Protein AF-A0A939YQB6-F1 (afdb_monomer_lite)

Sequence (116 aa):
MTNEQRAEALIKKSGFDFDTISKADIVKLLQDEIDNYQEGSSEYIRLLCGYLFCLGDSSDIPLIKKAKYGINMDVGCMIDYEWLSSLENGGAEDEYTPSRNELIRDFIDYYKDFKA

Foldseek 3Di:
DDLLVVLLVVCVVAPLPLVRDDLVVLLVVLVCCLVVPDDDDLNNNQSSLLSCLVNHALVCLVSNCCQLPVRDPRSVVSHDVLSSVCRVVVQDDDPVHHGSVVSSVVSCVVNVPRDD

Radius of gyration: 13.24 Å; chains: 1; bounding box: 30×24×33 Å

Structure (mmCIF, N/CA/C/O backbone):
data_AF-A0A939YQB6-F1
#
_entry.id   AF-A0A939YQB6-F1
#
loop_
_atom_site.group_PDB
_atom_site.id
_atom_site.type_symbol
_atom_site.label_atom_id
_atom_site.label_alt_id
_atom_site.label_comp_id
_atom_site.label_asym_id
_atom_site.label_entity_id
_atom_site.label_seq_id
_atom_site.pdbx_PDB_ins_code
_atom_site.Cartn_x
_atom_site.Cartn_y
_atom_site.Cartn_z
_atom_site.occupancy
_atom_site.B_iso_or_equiv
_atom_site.auth_seq_id
_atom_site.auth_comp_id
_atom_site.auth_asym_id
_atom_site.auth_atom_id
_atom_site.pdbx_PDB_model_num
ATOM 1 N N . MET A 1 1 ? -13.043 2.520 16.115 1.00 82.19 1 MET A N 1
ATOM 2 C CA . MET A 1 1 ? -11.681 2.930 15.725 1.00 82.19 1 MET A CA 1
ATOM 3 C C . MET A 1 1 ? -11.826 3.661 14.406 1.00 82.19 1 MET A C 1
ATOM 5 O O . MET A 1 1 ? -12.530 3.130 13.555 1.00 82.19 1 MET A O 1
ATOM 9 N N . THR A 1 2 ? -11.286 4.871 14.271 1.00 94.75 2 THR A N 1
ATOM 10 C CA . THR A 1 2 ? -11.346 5.615 12.997 1.00 94.75 2 THR A CA 1
ATOM 11 C C . THR A 1 2 ? -10.407 4.990 11.963 1.00 94.75 2 THR A C 1
ATOM 13 O O . THR A 1 2 ? -9.569 4.157 12.317 1.00 94.75 2 THR A O 1
ATOM 16 N N . ASN A 1 3 ? -10.524 5.367 10.690 1.00 95.81 3 ASN A N 1
ATOM 17 C CA . ASN A 1 3 ? -9.656 4.831 9.638 1.00 95.81 3 ASN A CA 1
ATOM 18 C C . ASN A 1 3 ? -8.182 5.211 9.847 1.00 95.81 3 ASN A C 1
ATOM 20 O O . ASN A 1 3 ? -7.302 4.393 9.597 1.00 95.81 3 ASN A O 1
ATOM 24 N N . GLU A 1 4 ? -7.900 6.380 10.415 1.00 96.81 4 GLU A N 1
ATOM 25 C CA . GLU A 1 4 ? -6.549 6.788 10.805 1.00 96.81 4 GLU A CA 1
ATOM 26 C C . GLU A 1 4 ? -6.003 5.901 11.929 1.00 96.81 4 GLU A C 1
ATOM 28 O O . GLU A 1 4 ? -4.895 5.383 11.834 1.00 96.81 4 GLU A O 1
ATOM 33 N N . GLN A 1 5 ? -6.798 5.627 12.964 1.00 97.31 5 GLN A N 1
ATOM 34 C CA . GLN A 1 5 ? -6.381 4.733 14.050 1.00 97.31 5 GLN A CA 1
ATOM 35 C C . GLN A 1 5 ? -6.159 3.292 13.561 1.00 97.31 5 GLN A C 1
ATOM 37 O O . GLN A 1 5 ? -5.258 2.601 14.038 1.00 97.31 5 GLN A O 1
ATOM 42 N N . ARG A 1 6 ? -6.958 2.830 12.590 1.00 97.31 6 ARG A N 1
ATOM 43 C CA . ARG A 1 6 ? -6.765 1.526 11.931 1.00 97.31 6 ARG A CA 1
ATOM 44 C C . ARG A 1 6 ? -5.475 1.502 11.112 1.00 97.31 6 ARG A C 1
ATOM 46 O O . ARG A 1 6 ? -4.766 0.496 11.150 1.00 97.31 6 ARG A O 1
ATOM 53 N N . ALA A 1 7 ? -5.162 2.595 10.414 1.00 97.75 7 ALA A N 1
ATOM 54 C CA . ALA A 1 7 ? -3.914 2.757 9.675 1.00 97.75 7 ALA A CA 1
ATOM 55 C C . ALA A 1 7 ? -2.709 2.713 10.622 1.00 97.75 7 ALA A C 1
ATOM 57 O O . ALA A 1 7 ? -1.816 1.888 10.435 1.00 97.75 7 ALA A O 1
ATOM 58 N N . GLU A 1 8 ? -2.734 3.493 11.705 1.00 98.25 8 GLU A N 1
ATOM 59 C CA . GLU A 1 8 ? -1.676 3.487 12.719 1.00 98.25 8 GLU A CA 1
ATOM 60 C C . GLU A 1 8 ? -1.496 2.094 13.350 1.00 98.25 8 GLU A C 1
ATOM 62 O O . GLU A 1 8 ? -0.372 1.609 13.498 1.00 98.25 8 GLU A O 1
ATOM 67 N N . ALA A 1 9 ? -2.593 1.408 13.687 1.00 97.88 9 ALA A N 1
ATOM 68 C CA . ALA A 1 9 ? -2.541 0.057 14.239 1.00 97.88 9 ALA A CA 1
ATOM 69 C C . ALA A 1 9 ? -1.919 -0.955 13.261 1.00 97.88 9 ALA A C 1
ATOM 71 O O . ALA A 1 9 ? -1.153 -1.823 13.687 1.00 97.88 9 ALA A O 1
ATOM 72 N N . LEU A 1 10 ? -2.219 -0.845 11.961 1.00 97.88 10 LEU A N 1
ATOM 73 C CA . LEU A 1 10 ? -1.622 -1.703 10.938 1.00 97.88 10 LEU A CA 1
ATOM 74 C C . LEU A 1 10 ? -0.130 -1.406 10.760 1.00 97.88 10 LEU A C 1
ATOM 76 O O . LEU A 1 10 ? 0.655 -2.348 10.726 1.00 97.88 10 LEU A O 1
ATOM 80 N N . ILE A 1 11 ? 0.274 -0.133 10.739 1.00 97.75 11 ILE A N 1
ATOM 81 C CA . ILE A 1 11 ? 1.688 0.272 10.662 1.00 97.75 11 ILE A CA 1
ATOM 82 C C . ILE A 1 11 ? 2.469 -0.275 11.860 1.00 97.75 11 ILE A C 1
ATOM 84 O O . ILE A 1 11 ? 3.518 -0.888 11.685 1.00 97.75 11 ILE A O 1
ATOM 88 N N . LYS A 1 12 ? 1.935 -0.141 13.082 1.00 97.19 12 LYS A N 1
ATOM 89 C CA . LYS A 1 12 ? 2.561 -0.694 14.298 1.00 97.19 12 LYS A CA 1
ATOM 90 C C . LYS A 1 12 ? 2.696 -2.217 14.257 1.00 97.19 12 LYS A C 1
ATOM 92 O O . LYS A 1 12 ? 3.631 -2.757 14.841 1.00 97.19 12 LYS A O 1
ATOM 97 N N . LYS A 1 13 ? 1.754 -2.908 13.609 1.00 96.62 13 LYS A N 1
ATOM 98 C CA . LYS A 1 13 ? 1.749 -4.370 13.489 1.00 96.62 13 LYS A CA 1
ATOM 99 C C . LYS A 1 13 ? 2.709 -4.871 12.408 1.00 96.62 13 LYS A C 1
ATOM 101 O O . LYS A 1 13 ? 3.404 -5.853 12.645 1.00 96.62 13 LYS A O 1
ATOM 106 N N . SER A 1 14 ? 2.691 -4.246 11.234 1.00 95.88 14 SER A N 1
ATOM 107 C CA . SER A 1 14 ? 3.356 -4.749 10.026 1.00 95.88 14 SER A CA 1
ATOM 108 C C . SER A 1 14 ? 4.699 -4.073 9.744 1.00 95.88 14 SER A C 1
ATOM 110 O O . SER A 1 14 ? 5.559 -4.673 9.111 1.00 95.88 14 SER A O 1
ATOM 112 N N . GLY A 1 15 ? 4.903 -2.838 10.210 1.00 96.94 15 GLY A N 1
ATOM 113 C CA . GLY A 1 15 ? 6.099 -2.052 9.915 1.00 96.94 15 GLY A CA 1
ATOM 114 C C . GLY A 1 15 ? 6.280 -1.785 8.417 1.00 96.94 15 GLY A C 1
ATOM 115 O O . GLY A 1 15 ? 5.308 -1.688 7.668 1.00 96.94 15 GLY A O 1
ATOM 116 N N . PHE A 1 16 ? 7.538 -1.661 7.992 1.00 97.81 16 PHE A N 1
ATOM 117 C CA . PHE A 1 16 ? 7.929 -1.400 6.597 1.00 97.81 16 PHE A CA 1
ATOM 118 C C . PHE A 1 16 ? 8.983 -2.388 6.083 1.00 97.81 16 PHE A C 1
ATOM 120 O O . PHE A 1 16 ? 9.620 -2.147 5.062 1.00 97.81 16 PHE A O 1
ATOM 127 N N . ASP A 1 17 ? 9.186 -3.498 6.794 1.00 96.44 17 ASP A N 1
ATOM 128 C CA . ASP A 1 17 ? 9.981 -4.614 6.290 1.00 96.44 17 ASP A CA 1
ATOM 129 C C . ASP A 1 17 ? 9.098 -5.452 5.359 1.00 96.44 17 ASP A C 1
ATOM 131 O O . ASP A 1 17 ? 8.446 -6.411 5.780 1.00 96.44 17 ASP A O 1
ATOM 135 N N . PHE A 1 18 ? 8.999 -5.016 4.102 1.00 96.25 18 PHE A N 1
ATOM 136 C CA . PHE A 1 18 ? 8.056 -5.567 3.128 1.00 96.25 18 PHE A CA 1
ATOM 137 C C . PHE A 1 18 ? 8.273 -7.058 2.846 1.00 96.25 18 PHE A C 1
ATOM 139 O O . PHE A 1 18 ? 7.305 -7.751 2.543 1.00 96.25 18 PHE A O 1
ATOM 146 N N . ASP A 1 19 ? 9.484 -7.582 3.046 1.00 94.50 19 ASP A N 1
ATOM 147 C CA . ASP A 1 19 ? 9.777 -9.011 2.890 1.00 94.50 19 ASP A CA 1
ATOM 148 C C . ASP A 1 19 ? 9.051 -9.880 3.937 1.00 94.50 19 ASP A C 1
ATOM 150 O O . ASP A 1 19 ? 8.880 -11.087 3.752 1.00 94.50 19 ASP A O 1
ATOM 154 N N . THR A 1 20 ? 8.590 -9.274 5.037 1.00 94.75 20 THR A N 1
ATOM 155 C CA . THR A 1 20 ? 7.893 -9.964 6.135 1.00 94.75 20 THR A CA 1
ATOM 156 C C . THR A 1 20 ? 6.372 -9.806 6.095 1.00 94.75 20 THR A C 1
ATOM 158 O O . THR A 1 20 ? 5.655 -10.513 6.810 1.00 94.75 20 THR A O 1
ATOM 161 N N . ILE A 1 21 ? 5.852 -8.900 5.261 1.00 97.00 21 ILE A N 1
ATOM 162 C CA . ILE A 1 21 ? 4.423 -8.581 5.203 1.00 97.00 21 ILE A CA 1
ATOM 163 C C . ILE A 1 21 ? 3.722 -9.507 4.202 1.00 97.00 21 ILE A C 1
ATOM 165 O O . ILE A 1 21 ? 4.092 -9.613 3.035 1.00 97.00 21 ILE A O 1
ATOM 169 N N . SER A 1 22 ? 2.641 -10.156 4.638 1.00 97.44 22 SER A N 1
ATOM 170 C CA . SER A 1 22 ? 1.821 -11.007 3.768 1.00 97.44 22 SER A CA 1
ATOM 171 C C . SER A 1 22 ? 1.045 -10.173 2.743 1.00 97.44 22 SER A C 1
ATOM 173 O O . SER A 1 22 ? 0.035 -9.548 3.076 1.00 97.44 22 SER A O 1
ATOM 175 N N . LYS A 1 23 ? 1.457 -10.218 1.466 1.00 98.06 23 LYS A N 1
ATOM 176 C CA . LYS A 1 23 ? 0.697 -9.603 0.358 1.00 98.06 23 LYS A CA 1
ATOM 177 C C . LYS A 1 23 ? -0.750 -10.102 0.310 1.00 98.06 23 LYS A C 1
ATOM 179 O O . LYS A 1 23 ? -1.661 -9.315 0.079 1.00 98.06 23 LYS A O 1
ATOM 184 N N . ALA A 1 24 ? -0.973 -11.392 0.573 1.00 98.06 24 ALA A N 1
ATOM 185 C CA . ALA A 1 24 ? -2.310 -11.983 0.576 1.00 98.06 24 ALA A CA 1
ATOM 186 C C . ALA A 1 24 ? -3.225 -11.360 1.644 1.00 98.06 24 ALA A C 1
ATOM 188 O O . ALA A 1 24 ? -4.405 -11.128 1.378 1.00 98.06 24 ALA A O 1
ATOM 189 N N . ASP A 1 25 ? -2.681 -11.036 2.821 1.00 98.00 25 ASP A N 1
ATOM 190 C CA . ASP A 1 25 ? -3.445 -10.368 3.877 1.00 98.00 25 ASP A CA 1
ATOM 191 C C . ASP A 1 25 ? -3.790 -8.929 3.481 1.00 98.00 25 ASP A C 1
ATOM 193 O O . ASP A 1 25 ? -4.927 -8.503 3.679 1.00 98.00 25 ASP A O 1
ATOM 197 N N . ILE A 1 26 ? -2.850 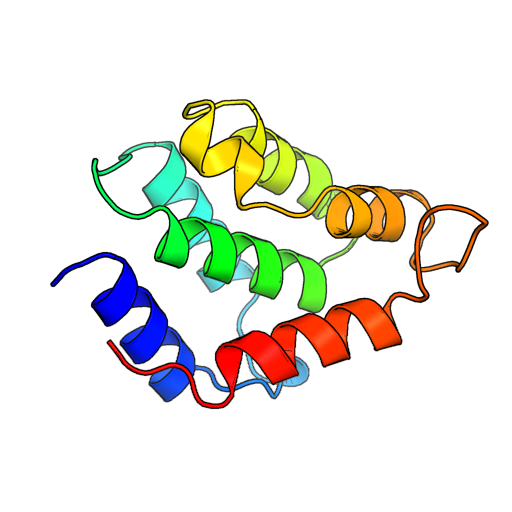-8.195 2.872 1.00 98.56 26 ILE A N 1
ATOM 198 C CA . ILE A 1 26 ? -3.093 -6.830 2.374 1.00 98.56 26 ILE A CA 1
ATOM 199 C C . ILE A 1 26 ? -4.161 -6.824 1.276 1.00 98.56 26 ILE A C 1
ATOM 201 O O . ILE A 1 26 ? -5.088 -6.019 1.336 1.00 98.56 26 ILE A O 1
ATOM 205 N N . VAL A 1 27 ? -4.082 -7.751 0.316 1.00 98.62 27 VAL A N 1
ATOM 206 C CA . VAL A 1 27 ? -5.091 -7.918 -0.744 1.00 98.62 27 VAL A CA 1
ATOM 207 C C . VAL A 1 27 ? -6.468 -8.180 -0.146 1.00 98.62 27 VAL A C 1
ATOM 209 O O . VAL A 1 27 ? -7.439 -7.540 -0.545 1.00 98.62 27 VAL A O 1
ATOM 212 N N . LYS A 1 28 ? -6.558 -9.090 0.831 1.00 98.44 28 LYS A N 1
ATOM 213 C CA . LYS A 1 28 ? -7.822 -9.403 1.500 1.00 98.44 28 LYS A CA 1
ATOM 214 C C . LYS A 1 28 ? -8.396 -8.179 2.214 1.00 98.44 28 LYS A C 1
ATOM 216 O O . LYS A 1 28 ? -9.559 -7.857 2.005 1.00 98.44 28 LYS A O 1
ATOM 221 N N . LEU A 1 29 ? -7.581 -7.486 3.009 1.00 98.31 29 LEU A N 1
ATOM 222 C CA . LEU A 1 29 ? -8.005 -6.281 3.725 1.00 98.31 29 LEU A CA 1
ATOM 223 C C . LEU A 1 29 ? -8.485 -5.193 2.761 1.00 98.31 29 LEU A C 1
ATOM 225 O O . LEU A 1 29 ? -9.539 -4.608 2.983 1.00 98.31 29 LEU A O 1
ATOM 229 N N . LEU A 1 30 ? -7.752 -4.943 1.673 1.00 98.50 30 LEU A N 1
ATOM 230 C CA . LEU A 1 30 ? -8.142 -3.946 0.677 1.00 98.50 30 LEU A CA 1
ATOM 231 C C . LEU A 1 30 ? -9.445 -4.330 -0.025 1.00 98.50 30 LEU A C 1
ATOM 233 O O . LEU A 1 30 ? -10.309 -3.480 -0.227 1.00 98.50 30 LEU A O 1
ATOM 237 N N . GLN A 1 31 ? -9.611 -5.607 -0.372 1.00 98.38 31 GLN A N 1
ATOM 238 C CA . GLN A 1 31 ? -10.843 -6.085 -0.984 1.00 98.38 31 GLN A CA 1
ATOM 239 C C . GLN A 1 31 ? -12.042 -5.912 -0.044 1.00 98.38 31 GLN A C 1
ATOM 241 O O . GLN A 1 31 ? -13.078 -5.428 -0.503 1.00 98.38 31 GLN A O 1
ATOM 246 N N . ASP A 1 32 ? -11.881 -6.240 1.240 1.00 97.56 32 ASP A N 1
ATOM 247 C CA . ASP A 1 32 ? -12.911 -6.072 2.267 1.00 97.56 32 ASP A CA 1
ATOM 248 C C . ASP A 1 32 ? -13.295 -4.589 2.444 1.00 97.56 32 ASP A C 1
ATOM 250 O O . ASP A 1 32 ? -14.485 -4.288 2.546 1.00 97.56 32 ASP A O 1
ATOM 254 N N . GLU A 1 33 ? -12.323 -3.664 2.417 1.00 96.56 33 GLU A N 1
ATOM 255 C CA . GLU A 1 33 ? -12.577 -2.214 2.496 1.00 96.56 33 GLU A CA 1
ATOM 256 C C . GLU A 1 33 ? -13.289 -1.657 1.264 1.00 96.56 33 GLU A C 1
ATOM 258 O O . GLU A 1 33 ? -14.117 -0.758 1.388 1.00 96.56 33 GLU A O 1
ATOM 263 N N . ILE A 1 34 ? -12.978 -2.172 0.074 1.00 96.94 34 ILE A N 1
ATOM 264 C CA . ILE A 1 34 ? -13.673 -1.767 -1.151 1.00 96.94 34 ILE A CA 1
ATOM 265 C C . ILE A 1 34 ? -15.130 -2.238 -1.115 1.00 96.94 34 ILE A C 1
ATOM 267 O O . ILE A 1 34 ? -16.031 -1.475 -1.457 1.00 96.94 34 ILE A O 1
ATOM 271 N N . ASP A 1 35 ? -15.366 -3.489 -0.717 1.00 97.00 35 ASP A N 1
ATOM 272 C CA . ASP A 1 35 ? -16.709 -4.074 -0.733 1.00 97.00 35 ASP A CA 1
ATOM 273 C C . ASP A 1 35 ? -17.581 -3.554 0.425 1.00 97.00 35 ASP A C 1
ATOM 275 O O . ASP A 1 35 ? -18.804 -3.507 0.303 1.00 97.00 35 ASP A O 1
ATOM 279 N N . ASN A 1 36 ? -16.960 -3.124 1.529 1.00 95.12 36 ASN A N 1
ATOM 280 C CA . ASN A 1 36 ? -17.630 -2.608 2.725 1.00 95.12 36 ASN A CA 1
ATOM 281 C C . ASN A 1 36 ? -17.085 -1.229 3.114 1.00 95.12 36 ASN A C 1
ATOM 283 O O . ASN A 1 36 ? -16.655 -1.017 4.253 1.00 95.12 36 ASN A O 1
ATOM 287 N N . TYR A 1 37 ? -17.096 -0.297 2.160 1.00 94.06 37 TYR A N 1
ATOM 288 C CA . TYR A 1 37 ? -16.589 1.053 2.379 1.00 94.06 37 TYR A CA 1
ATOM 28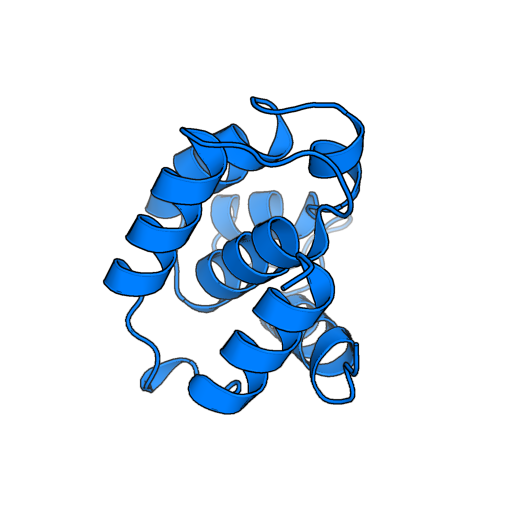9 C C . TYR A 1 37 ? -17.259 1.731 3.581 1.00 94.06 37 TYR A C 1
ATOM 291 O O . TYR A 1 37 ? -18.486 1.774 3.702 1.00 94.06 37 TYR A O 1
ATOM 299 N N . GLN A 1 38 ? -16.426 2.290 4.457 1.00 89.56 38 GLN A N 1
ATOM 300 C CA . GLN A 1 38 ? -16.845 3.081 5.608 1.00 89.56 38 GLN A CA 1
ATOM 301 C C . GLN A 1 38 ? -16.553 4.554 5.334 1.00 89.56 38 GLN A C 1
ATOM 303 O O . GLN A 1 38 ? -15.412 4.917 5.043 1.00 89.56 38 GLN A O 1
ATOM 308 N N . GLU A 1 39 ? -17.577 5.398 5.461 1.00 87.25 39 GLU A N 1
ATOM 309 C CA . GLU A 1 39 ? -17.426 6.846 5.325 1.00 87.25 39 GLU A CA 1
ATOM 310 C C . GLU A 1 39 ? -16.430 7.420 6.342 1.00 87.25 39 GLU A C 1
ATOM 312 O O . GLU A 1 39 ? -16.270 6.918 7.458 1.00 87.25 39 GLU A O 1
ATOM 317 N N . GLY A 1 40 ? -15.782 8.517 5.952 1.00 89.44 40 GLY A N 1
ATOM 318 C CA . GLY A 1 40 ? -14.756 9.190 6.737 1.00 89.44 40 GLY A CA 1
ATOM 319 C C . GLY A 1 40 ? -13.432 9.245 5.987 1.00 89.44 40 GLY A C 1
ATOM 320 O O . GLY A 1 40 ? -13.390 9.218 4.758 1.00 89.44 40 GLY A O 1
ATOM 321 N N . SER A 1 41 ? -12.338 9.346 6.736 1.00 89.94 41 SER A N 1
ATOM 322 C CA . SER A 1 41 ? -11.005 9.423 6.149 1.00 89.94 41 SER A CA 1
ATOM 323 C C . SER A 1 41 ? -10.665 8.192 5.318 1.00 89.94 41 SER A C 1
ATOM 325 O O . SER A 1 41 ? -10.957 7.059 5.699 1.00 89.94 41 SER A O 1
ATOM 327 N N . SER A 1 42 ? -9.991 8.418 4.196 1.00 94.62 42 SER A N 1
ATOM 328 C CA . SER A 1 42 ? -9.558 7.359 3.278 1.00 94.62 42 SER A CA 1
ATOM 329 C C . SER A 1 42 ? -8.195 6.767 3.653 1.00 94.62 42 SER A C 1
ATOM 331 O O . SER A 1 42 ? -7.661 5.945 2.912 1.00 94.62 42 SER A O 1
ATOM 333 N N . GLU A 1 43 ? -7.629 7.166 4.796 1.00 96.88 43 GLU A N 1
ATOM 334 C CA . GLU A 1 43 ? -6.247 6.858 5.178 1.00 96.88 43 GLU A CA 1
ATOM 335 C C . GLU A 1 43 ? -5.953 5.357 5.230 1.00 96.88 43 GLU A C 1
ATOM 337 O O . GLU A 1 43 ? -4.911 4.906 4.766 1.00 96.88 43 GLU A O 1
ATOM 342 N N . TYR A 1 44 ? -6.898 4.556 5.730 1.00 97.69 44 TYR A N 1
ATOM 343 C CA . TYR A 1 44 ? -6.717 3.107 5.794 1.00 97.69 44 TYR A CA 1
ATOM 344 C C . TYR A 1 44 ? -6.647 2.468 4.400 1.00 97.69 44 TYR A C 1
ATOM 346 O O . TYR A 1 44 ? -5.782 1.635 4.141 1.00 97.69 44 TYR A O 1
ATOM 354 N N . ILE A 1 45 ? -7.509 2.900 3.476 1.00 98.06 45 ILE A N 1
ATOM 355 C CA . ILE A 1 45 ? -7.511 2.418 2.088 1.00 98.06 45 ILE A CA 1
ATOM 356 C C . ILE A 1 45 ? -6.247 2.878 1.359 1.00 98.06 45 ILE A C 1
ATOM 358 O O . ILE A 1 45 ? -5.641 2.084 0.637 1.00 98.06 45 ILE A O 1
ATOM 362 N N . ARG A 1 46 ? -5.816 4.129 1.576 1.00 97.94 46 ARG A N 1
ATOM 363 C CA . ARG A 1 46 ? -4.558 4.654 1.029 1.00 97.94 46 ARG A CA 1
ATOM 364 C C . ARG A 1 46 ? -3.368 3.821 1.495 1.00 97.94 46 ARG A C 1
ATOM 366 O O . ARG A 1 46 ? -2.586 3.377 0.657 1.00 97.94 46 ARG A O 1
ATOM 373 N N . LEU A 1 47 ? -3.275 3.548 2.797 1.00 98.50 47 LEU A N 1
ATOM 374 C CA . LEU A 1 47 ? -2.219 2.720 3.375 1.00 98.50 47 LEU A CA 1
ATOM 375 C C . LEU A 1 47 ? -2.204 1.318 2.755 1.00 98.50 47 LEU A C 1
ATOM 377 O O . LEU A 1 47 ? -1.144 0.823 2.382 1.00 98.50 47 LEU A O 1
ATOM 381 N N . LEU A 1 48 ? -3.368 0.677 2.618 1.00 98.62 48 LEU A N 1
ATOM 382 C CA . LEU A 1 48 ? -3.474 -0.650 2.007 1.00 98.62 48 LEU A CA 1
ATOM 383 C C . LEU A 1 48 ? -3.054 -0.645 0.531 1.00 98.62 48 LEU A C 1
ATOM 385 O O . LEU A 1 48 ? -2.350 -1.557 0.100 1.00 98.62 48 LEU A O 1
ATOM 389 N N . CYS A 1 49 ? -3.423 0.390 -0.231 1.00 98.69 49 CYS A N 1
ATOM 390 C CA . CYS A 1 49 ? -2.961 0.565 -1.610 1.00 98.69 49 CYS A CA 1
ATOM 391 C C . CYS A 1 49 ? -1.443 0.768 -1.679 1.00 98.69 49 CYS A C 1
ATOM 393 O O . CYS A 1 49 ? -0.795 0.156 -2.523 1.00 98.69 49 CYS A O 1
ATOM 395 N N . GLY A 1 50 ? -0.870 1.568 -0.777 1.00 98.62 50 GLY A N 1
ATOM 396 C CA . GLY A 1 50 ? 0.571 1.803 -0.714 1.00 98.62 50 GLY A CA 1
ATOM 397 C C . GLY A 1 50 ? 1.359 0.558 -0.297 1.00 98.62 50 GLY A C 1
ATOM 398 O O . GLY A 1 50 ? 2.366 0.233 -0.923 1.00 98.62 50 GLY A O 1
ATOM 399 N N . TYR A 1 51 ? 0.864 -0.224 0.669 1.00 98.69 51 TYR A N 1
ATOM 400 C CA . TYR A 1 51 ? 1.443 -1.535 0.978 1.00 98.69 51 TYR A CA 1
ATOM 401 C C . TYR A 1 51 ? 1.379 -2.476 -0.222 1.00 98.69 51 TYR A C 1
ATOM 403 O O . TYR A 1 51 ? 2.373 -3.126 -0.536 1.00 98.69 51 TYR A O 1
ATOM 411 N N . LEU A 1 52 ? 0.239 -2.542 -0.915 1.00 98.62 52 LEU A N 1
ATOM 412 C CA . LEU A 1 52 ? 0.110 -3.387 -2.097 1.00 98.62 52 LEU A CA 1
ATOM 413 C C . LEU A 1 52 ? 1.036 -2.925 -3.231 1.00 98.62 52 LEU A C 1
ATOM 415 O O . LEU A 1 52 ? 1.639 -3.764 -3.889 1.00 98.62 52 LEU A O 1
ATOM 419 N N . PHE A 1 53 ? 1.225 -1.616 -3.405 1.00 98.62 53 PHE A N 1
ATOM 420 C CA . PHE A 1 53 ? 2.238 -1.057 -4.299 1.00 98.62 53 PHE A CA 1
ATOM 421 C C . PHE A 1 53 ? 3.657 -1.492 -3.906 1.00 98.62 53 PHE A C 1
ATOM 423 O O . PHE A 1 53 ? 4.430 -1.898 -4.769 1.00 98.62 53 PHE A O 1
ATOM 430 N N . CYS A 1 54 ? 4.012 -1.464 -2.621 1.00 98.25 54 CYS A N 1
ATOM 431 C CA . CYS A 1 54 ? 5.346 -1.868 -2.166 1.00 98.25 54 CYS A CA 1
ATOM 432 C C . CYS A 1 54 ? 5.597 -3.376 -2.351 1.00 98.25 54 CYS A C 1
ATOM 434 O O . CYS A 1 54 ? 6.697 -3.771 -2.726 1.00 98.25 54 CYS A O 1
ATOM 436 N N . LEU A 1 55 ? 4.576 -4.208 -2.126 1.00 97.75 55 LEU A N 1
ATOM 437 C CA . LEU A 1 55 ? 4.667 -5.676 -2.130 1.00 97.75 55 LEU A CA 1
ATOM 438 C C . LEU A 1 55 ? 4.424 -6.315 -3.503 1.00 97.75 55 LEU A C 1
ATOM 440 O O . LEU A 1 55 ? 4.779 -7.473 -3.727 1.00 97.75 55 LEU A O 1
ATOM 444 N N . GLY A 1 56 ? 3.701 -5.614 -4.370 1.00 95.75 56 GLY A N 1
ATOM 445 C CA . GLY A 1 56 ? 3.053 -6.188 -5.539 1.00 95.75 56 GLY A CA 1
ATOM 446 C C . GLY A 1 56 ? 3.784 -5.979 -6.855 1.00 95.75 56 GLY A C 1
ATOM 447 O O . GLY A 1 56 ? 4.910 -5.488 -6.932 1.00 95.75 56 GLY A O 1
ATOM 448 N N . ASP A 1 57 ? 3.102 -6.342 -7.927 1.00 96.06 57 ASP A N 1
ATOM 449 C CA . ASP A 1 57 ? 3.546 -6.124 -9.299 1.00 96.06 57 ASP A CA 1
ATOM 450 C C . ASP A 1 57 ? 2.367 -5.673 -10.171 1.00 96.06 57 ASP A C 1
ATOM 452 O O . ASP A 1 57 ? 1.305 -5.285 -9.675 1.00 96.06 57 ASP A O 1
ATOM 456 N N . SER A 1 58 ? 2.546 -5.685 -11.489 1.00 97.06 58 SER A N 1
ATOM 457 C CA . SER A 1 58 ? 1.513 -5.258 -12.429 1.00 97.06 58 SER A CA 1
ATOM 458 C C . SER A 1 58 ? 0.204 -6.057 -12.317 1.00 97.06 58 SER A C 1
ATOM 460 O O . SER A 1 58 ? -0.856 -5.550 -12.687 1.00 97.06 58 SER A O 1
ATOM 462 N N . SER A 1 59 ? 0.224 -7.272 -11.759 1.00 97.56 59 SER A N 1
ATOM 463 C CA . SER A 1 59 ? -0.990 -8.060 -11.514 1.00 97.56 59 SER A CA 1
ATOM 464 C C . SER A 1 59 ? -1.906 -7.459 -10.444 1.00 97.5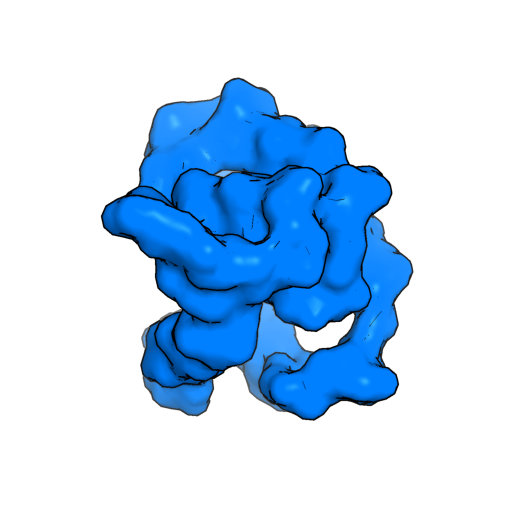6 59 SER A C 1
ATOM 466 O O . SER A 1 59 ? -3.104 -7.741 -10.452 1.00 97.56 59 SER A O 1
ATOM 468 N N . ASP A 1 60 ? -1.382 -6.596 -9.569 1.00 98.12 60 ASP A N 1
ATOM 469 C CA . ASP A 1 60 ? -2.122 -5.983 -8.462 1.00 98.12 60 ASP A CA 1
ATOM 470 C C . ASP A 1 60 ? -2.792 -4.646 -8.864 1.00 98.12 60 ASP A C 1
ATOM 472 O O . ASP A 1 60 ? -3.674 -4.137 -8.162 1.00 98.12 60 ASP A O 1
ATOM 476 N N . ILE A 1 61 ? -2.452 -4.108 -10.045 1.00 98.31 61 ILE A N 1
ATOM 477 C CA . ILE A 1 61 ? -3.025 -2.873 -10.614 1.00 98.31 61 ILE A CA 1
ATOM 478 C C . ILE A 1 61 ? -4.561 -2.865 -10.612 1.00 98.31 61 ILE A C 1
ATOM 480 O O . ILE A 1 61 ? -5.135 -1.845 -10.217 1.00 98.31 61 ILE A O 1
ATOM 484 N N . PRO A 1 62 ? -5.273 -3.933 -11.038 1.00 98.50 62 PRO A N 1
ATOM 485 C CA . PRO A 1 62 ? -6.732 -3.907 -11.089 1.00 98.50 62 PRO A CA 1
ATOM 486 C C . PRO A 1 62 ? -7.374 -3.624 -9.728 1.00 98.50 62 PRO A C 1
ATOM 488 O O . PRO A 1 62 ? -8.374 -2.909 -9.669 1.00 98.50 62 PRO A O 1
ATOM 491 N N . LEU A 1 63 ? -6.790 -4.128 -8.636 1.00 98.62 63 LEU A N 1
ATOM 492 C CA . LEU A 1 63 ? -7.323 -3.921 -7.291 1.00 98.62 63 LEU A CA 1
ATOM 493 C C . LEU A 1 63 ? -7.086 -2.483 -6.807 1.00 98.62 63 LEU A C 1
ATOM 495 O O . LEU A 1 63 ? -8.014 -1.849 -6.305 1.00 98.62 63 LEU A O 1
ATOM 499 N N . ILE A 1 64 ? -5.891 -1.932 -7.042 1.00 98.56 64 ILE A N 1
ATOM 500 C CA . ILE A 1 64 ? -5.579 -0.529 -6.715 1.00 98.56 64 ILE A CA 1
ATOM 501 C C . ILE A 1 64 ? -6.464 0.422 -7.541 1.00 98.56 64 ILE A C 1
ATOM 503 O O . ILE A 1 64 ? -7.012 1.385 -7.004 1.00 98.56 64 ILE A O 1
ATOM 507 N N . LYS A 1 65 ? -6.699 0.124 -8.828 1.00 98.38 65 LYS A N 1
ATOM 508 C CA . LYS A 1 65 ? -7.644 0.880 -9.672 1.00 98.38 65 LYS A CA 1
ATOM 509 C C . LYS A 1 65 ? -9.080 0.785 -9.156 1.00 98.38 65 LYS A C 1
ATOM 511 O O . LYS A 1 65 ? -9.784 1.794 -9.174 1.00 98.38 65 LYS A O 1
ATOM 516 N N . LYS A 1 66 ? -9.515 -0.384 -8.671 1.00 98.19 66 LYS A N 1
ATOM 517 C CA . LYS A 1 66 ? -10.845 -0.555 -8.061 1.00 98.19 66 LYS A CA 1
ATOM 518 C C . LYS A 1 66 ? -11.002 0.345 -6.829 1.00 98.19 66 LYS A C 1
ATOM 520 O O . LYS A 1 66 ? -12.031 1.001 -6.713 1.00 98.19 66 LYS A O 1
ATOM 525 N N . ALA A 1 67 ? -9.984 0.454 -5.973 1.00 97.75 67 ALA A N 1
ATOM 526 C CA . ALA A 1 67 ? -10.000 1.395 -4.850 1.00 97.75 67 ALA A CA 1
ATOM 527 C C . ALA A 1 67 ? -10.020 2.863 -5.315 1.00 97.75 67 ALA A C 1
ATOM 529 O O . ALA A 1 67 ? -10.885 3.631 -4.897 1.00 97.75 67 ALA A O 1
ATOM 530 N N . LYS A 1 68 ? -9.112 3.243 -6.226 1.00 97.88 68 LYS A N 1
ATOM 531 C CA . LYS A 1 68 ? -8.948 4.630 -6.697 1.00 97.88 68 LYS A CA 1
ATOM 532 C C . LYS A 1 68 ? -10.161 5.167 -7.457 1.00 97.88 68 LYS A C 1
ATOM 534 O O . LYS A 1 68 ? -10.496 6.338 -7.321 1.00 97.88 68 LYS A O 1
ATOM 539 N N . TYR A 1 69 ? -10.803 4.344 -8.280 1.00 97.38 69 TYR A N 1
ATOM 540 C CA . TYR A 1 69 ? -11.861 4.803 -9.187 1.00 97.38 69 TYR A CA 1
ATOM 541 C C . TYR A 1 69 ? -13.250 4.252 -8.854 1.00 97.38 69 TYR A C 1
ATOM 543 O O . TYR A 1 69 ? -14.234 4.732 -9.411 1.00 97.38 69 TYR A O 1
ATOM 551 N N . GLY A 1 70 ? -13.346 3.238 -7.989 1.00 95.44 70 GLY A N 1
ATOM 552 C CA . GLY A 1 70 ? -14.588 2.502 -7.742 1.00 95.44 70 GLY A CA 1
ATOM 553 C C . GLY A 1 70 ? -15.348 2.885 -6.473 1.00 95.44 70 GLY A C 1
ATOM 554 O O . GLY A 1 70 ? -16.504 2.490 -6.358 1.00 95.44 70 GLY A O 1
ATOM 555 N N . ILE A 1 71 ? -14.739 3.626 -5.538 1.00 94.75 71 ILE A N 1
ATOM 556 C CA . ILE A 1 71 ? -15.384 4.005 -4.268 1.00 94.75 71 ILE A CA 1
ATOM 557 C C . ILE A 1 71 ? -16.009 5.402 -4.366 1.00 94.75 71 ILE A C 1
ATOM 559 O O . ILE A 1 71 ? -17.221 5.533 -4.516 1.00 94.75 71 ILE A O 1
ATOM 563 N N . ASN A 1 72 ? -15.193 6.456 -4.290 1.00 94.25 72 ASN A N 1
ATOM 564 C CA . ASN A 1 72 ? -15.608 7.845 -4.482 1.00 94.25 72 ASN A CA 1
ATOM 565 C C . ASN A 1 72 ? -14.396 8.726 -4.842 1.00 94.25 72 ASN A C 1
ATOM 567 O O . ASN A 1 72 ? -13.253 8.264 -4.843 1.00 94.25 72 ASN A O 1
ATOM 571 N N . MET A 1 73 ? -14.655 9.996 -5.164 1.00 93.00 73 MET A N 1
ATOM 572 C CA . MET A 1 73 ? -13.616 10.945 -5.576 1.00 93.00 73 MET A CA 1
ATOM 573 C C . MET A 1 73 ? -12.586 11.221 -4.471 1.00 93.00 73 MET A C 1
ATOM 575 O O . MET A 1 73 ? -11.403 11.325 -4.779 1.00 93.00 73 MET A O 1
ATOM 579 N N . ASP A 1 74 ? -13.007 11.293 -3.207 1.00 93.38 74 ASP A N 1
ATOM 580 C CA . ASP A 1 74 ? -12.118 11.611 -2.081 1.00 93.38 74 ASP A CA 1
ATOM 581 C C . ASP A 1 74 ? -11.085 10.501 -1.852 1.00 93.38 74 ASP A C 1
ATOM 583 O O . ASP A 1 74 ? -9.889 10.775 -1.736 1.00 93.38 74 ASP A O 1
ATOM 587 N N . VAL A 1 75 ? -11.525 9.238 -1.883 1.00 93.88 75 VAL A N 1
ATOM 588 C CA . VAL A 1 75 ? -10.628 8.072 -1.857 1.00 93.88 75 VAL A CA 1
ATOM 589 C C . VAL A 1 75 ? -9.690 8.103 -3.061 1.00 93.88 75 VAL A C 1
ATOM 591 O O . VAL A 1 75 ? -8.482 7.902 -2.926 1.00 93.88 75 VAL A O 1
ATOM 594 N N . GLY A 1 76 ? -10.235 8.388 -4.245 1.00 94.38 76 GLY A N 1
ATOM 595 C CA . GLY A 1 76 ? -9.469 8.427 -5.484 1.00 94.38 76 GLY A CA 1
ATOM 596 C C . GLY A 1 76 ? -8.358 9.472 -5.500 1.00 94.38 76 GLY A C 1
ATOM 597 O O . GLY A 1 76 ? -7.290 9.209 -6.057 1.00 94.38 76 GLY A O 1
ATOM 598 N N . CYS A 1 77 ? -8.576 10.628 -4.874 1.00 94.50 77 CYS A N 1
ATOM 599 C CA . CYS A 1 77 ? -7.576 11.687 -4.733 1.00 94.50 77 CYS A CA 1
ATOM 600 C C . CYS A 1 77 ? -6.426 11.313 -3.787 1.00 94.50 77 CYS A C 1
ATOM 602 O O . CYS A 1 77 ? -5.342 11.864 -3.928 1.00 94.50 77 CYS A O 1
ATOM 604 N N . MET A 1 78 ? -6.646 10.387 -2.850 1.00 94.81 78 MET A N 1
ATOM 605 C CA . MET A 1 78 ? -5.646 9.975 -1.856 1.00 94.81 78 MET A CA 1
ATOM 606 C C . MET A 1 78 ? -4.690 8.885 -2.359 1.00 94.81 78 MET A C 1
ATOM 608 O O . MET A 1 78 ? -3.631 8.681 -1.772 1.00 94.81 78 MET A O 1
ATOM 612 N N . ILE A 1 79 ? -5.055 8.151 -3.412 1.00 96.44 79 ILE A N 1
ATOM 613 C CA . ILE A 1 79 ? -4.216 7.089 -3.985 1.00 96.44 79 ILE A CA 1
ATOM 614 C C . ILE A 1 79 ? -3.372 7.678 -5.113 1.00 96.44 79 ILE A C 1
ATOM 616 O O . ILE A 1 79 ? -3.927 8.138 -6.113 1.00 96.44 79 ILE A O 1
ATOM 620 N N . ASP A 1 80 ? -2.050 7.625 -4.986 1.00 95.44 80 ASP A N 1
ATOM 621 C CA . ASP A 1 80 ? -1.133 8.272 -5.928 1.00 95.44 80 ASP A CA 1
ATOM 622 C C . ASP A 1 80 ? -1.168 7.587 -7.306 1.00 95.44 80 ASP A C 1
ATOM 624 O O . ASP A 1 80 ? -1.235 6.358 -7.427 1.00 95.44 80 ASP A O 1
ATOM 628 N N . TYR A 1 81 ? -1.183 8.388 -8.376 1.00 95.94 81 TYR A N 1
ATOM 629 C CA . TYR A 1 81 ? -1.218 7.864 -9.748 1.00 95.94 81 TYR A CA 1
ATOM 630 C C . TYR A 1 81 ? 0.118 7.212 -10.120 1.00 95.94 81 TYR A C 1
ATOM 632 O O . TYR A 1 81 ? 0.159 6.202 -10.823 1.00 95.94 81 TYR A O 1
ATOM 640 N N . GLU A 1 82 ? 1.202 7.756 -9.586 1.00 97.12 82 GLU A N 1
ATOM 641 C CA . GLU A 1 82 ? 2.581 7.335 -9.768 1.00 97.12 82 GLU A CA 1
ATOM 642 C C . GLU A 1 82 ? 2.784 5.887 -9.313 1.00 97.12 82 GLU A C 1
ATOM 644 O O . GLU A 1 82 ? 3.544 5.159 -9.944 1.00 97.12 82 GLU A O 1
ATOM 649 N N . TRP A 1 83 ? 2.051 5.413 -8.296 1.00 98.00 83 TRP A N 1
ATOM 650 C CA . TRP A 1 83 ? 2.072 4.000 -7.901 1.00 98.00 83 TRP A CA 1
ATOM 651 C C . TRP A 1 83 ? 1.563 3.091 -9.021 1.00 98.00 83 TRP A C 1
ATOM 653 O O . TRP A 1 83 ? 2.170 2.063 -9.310 1.00 98.00 83 TRP A O 1
ATOM 663 N N . LEU A 1 84 ? 0.467 3.471 -9.684 1.00 97.81 84 LEU A N 1
ATOM 664 C CA . LEU A 1 84 ? -0.084 2.715 -10.810 1.00 97.81 84 LEU A CA 1
ATOM 665 C C . LEU A 1 84 ? 0.856 2.765 -12.017 1.00 97.81 84 LEU A C 1
ATOM 667 O O . LEU A 1 84 ? 1.163 1.716 -12.576 1.00 97.81 84 LEU A O 1
ATOM 671 N N . SER A 1 85 ? 1.346 3.955 -12.372 1.00 97.06 85 SER A N 1
ATOM 672 C CA . SER A 1 85 ? 2.292 4.150 -13.481 1.00 97.06 85 SER A CA 1
ATOM 673 C C . SER A 1 85 ? 3.575 3.331 -13.281 1.00 97.06 85 SER A C 1
ATOM 675 O O . SER A 1 85 ? 3.999 2.584 -14.162 1.00 97.06 85 SER A O 1
ATOM 677 N N . SER A 1 86 ? 4.130 3.374 -12.066 1.00 97.88 86 SER A N 1
ATOM 678 C CA . SER A 1 86 ? 5.310 2.604 -11.672 1.00 97.88 86 SER A CA 1
ATOM 679 C C . SER A 1 86 ? 5.068 1.091 -11.745 1.00 97.88 86 SER A C 1
ATOM 681 O O . SER A 1 86 ? 5.927 0.344 -12.203 1.00 97.88 86 SER A O 1
ATOM 683 N N . LEU A 1 87 ? 3.889 0.590 -11.356 1.00 97.62 87 LEU A N 1
ATOM 684 C CA . LEU A 1 87 ? 3.567 -0.834 -11.528 1.00 97.62 87 LEU A CA 1
ATOM 685 C C . LEU A 1 87 ? 3.408 -1.216 -13.007 1.00 97.62 87 LEU A C 1
ATOM 687 O O . LEU A 1 87 ? 3.823 -2.307 -13.399 1.00 97.62 87 LEU A O 1
ATOM 691 N N . GLU A 1 88 ? 2.824 -0.339 -13.827 1.00 96.00 88 GLU A N 1
ATOM 692 C CA . GLU A 1 88 ? 2.606 -0.566 -15.262 1.00 96.00 88 GLU A CA 1
ATOM 693 C C . GLU A 1 88 ? 3.925 -0.645 -16.038 1.00 96.00 88 GLU A C 1
ATOM 695 O O . GLU A 1 88 ? 4.071 -1.498 -16.916 1.00 96.00 88 GLU A O 1
ATOM 700 N N . ASN A 1 89 ? 4.900 0.199 -15.692 1.00 94.0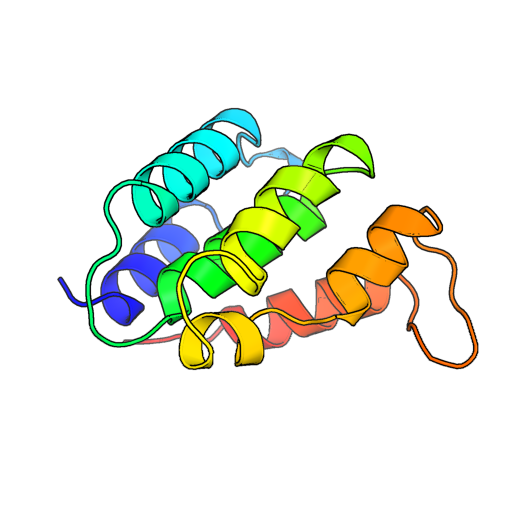0 89 ASN A N 1
ATOM 701 C CA . ASN A 1 89 ? 6.193 0.277 -16.374 1.00 94.00 89 ASN A CA 1
ATOM 702 C C . ASN A 1 89 ? 7.300 -0.590 -15.731 1.00 94.00 89 ASN A C 1
ATOM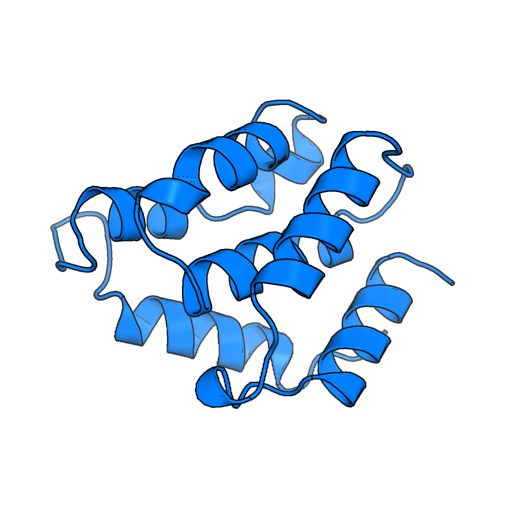 704 O O . ASN A 1 89 ? 8.451 -0.550 -16.167 1.00 94.00 89 ASN A O 1
ATOM 708 N N . GLY A 1 90 ? 6.970 -1.387 -14.708 1.00 94.12 90 GLY A N 1
ATOM 709 C CA . GLY A 1 90 ? 7.926 -2.259 -14.017 1.00 94.12 90 GLY A CA 1
ATOM 710 C C . GLY A 1 90 ? 8.876 -1.532 -13.059 1.00 94.12 90 GLY A C 1
ATOM 711 O O . GLY A 1 90 ? 9.899 -2.092 -12.668 1.00 94.12 90 GLY A O 1
ATOM 712 N N . GLY A 1 91 ? 8.544 -0.308 -12.658 1.00 93.94 91 GLY A N 1
ATOM 713 C CA . GLY A 1 91 ? 9.286 0.504 -11.702 1.00 93.94 91 GLY A CA 1
ATOM 714 C C . GLY A 1 91 ? 10.349 1.401 -12.324 1.00 93.94 91 GLY A C 1
ATOM 715 O O . GLY A 1 91 ? 11.197 1.921 -11.594 1.00 93.94 91 GLY A O 1
ATOM 716 N N . ALA A 1 92 ? 10.316 1.557 -13.648 1.00 94.25 92 ALA A N 1
ATOM 717 C CA . ALA A 1 92 ? 11.213 2.434 -14.381 1.00 94.25 92 ALA A CA 1
ATOM 718 C C . ALA A 1 92 ? 10.874 3.907 -14.116 1.00 94.25 92 ALA A C 1
ATOM 720 O O . ALA A 1 92 ? 9.708 4.282 -14.010 1.00 94.25 92 ALA A O 1
ATOM 721 N N . GLU A 1 93 ? 11.908 4.735 -14.019 1.00 95.69 93 GLU A N 1
ATOM 722 C CA . GLU A 1 93 ? 11.761 6.187 -13.950 1.00 95.69 93 GLU A CA 1
ATOM 723 C C . GLU A 1 93 ? 11.461 6.755 -15.345 1.00 95.69 93 GLU A C 1
ATOM 725 O O . GLU A 1 93 ? 12.060 6.328 -16.339 1.00 95.69 93 GLU A O 1
ATOM 730 N N . ASP A 1 94 ? 10.551 7.726 -15.413 1.00 93.81 94 ASP A N 1
ATOM 731 C CA . ASP A 1 94 ? 10.258 8.511 -16.611 1.00 93.81 94 ASP A CA 1
ATOM 732 C C . ASP A 1 94 ? 10.001 9.991 -16.269 1.00 93.81 94 ASP A C 1
ATOM 734 O O . ASP A 1 94 ? 10.180 10.425 -15.134 1.00 93.81 94 ASP A O 1
ATOM 738 N N . GLU A 1 95 ? 9.619 10.796 -17.265 1.00 91.75 95 GLU A N 1
ATOM 739 C CA . GLU A 1 95 ? 9.389 12.243 -17.108 1.00 91.75 95 GLU A CA 1
ATOM 740 C C . GLU A 1 95 ? 8.334 12.587 -16.038 1.00 91.75 95 GLU A C 1
ATOM 742 O O . GLU A 1 95 ? 8.371 13.679 -15.469 1.00 91.75 95 GLU A O 1
ATOM 747 N N . TYR A 1 96 ? 7.405 11.670 -15.755 1.00 89.38 96 TYR A N 1
ATOM 748 C CA . TYR A 1 96 ? 6.250 11.900 -14.887 1.00 89.38 96 TYR A CA 1
ATOM 749 C C . TYR A 1 96 ? 6.201 10.964 -13.672 1.00 89.38 96 TYR A C 1
ATOM 751 O O . TYR A 1 96 ? 5.450 11.229 -12.736 1.00 89.38 96 TYR A O 1
ATOM 759 N N . THR A 1 97 ? 6.987 9.887 -13.674 1.00 94.00 97 THR A N 1
ATOM 760 C CA . THR A 1 97 ? 6.981 8.841 -12.651 1.00 94.00 97 THR A CA 1
ATOM 761 C C . THR A 1 97 ? 8.392 8.682 -12.083 1.00 94.00 97 THR A C 1
ATOM 763 O O . THR A 1 97 ? 9.284 8.224 -12.802 1.00 94.00 97 THR A O 1
ATOM 766 N N . PRO A 1 98 ? 8.615 9.008 -10.797 1.00 95.44 98 PRO A N 1
ATOM 767 C CA . PRO A 1 98 ? 9.878 8.722 -10.128 1.00 95.44 98 PRO A CA 1
ATOM 768 C C . PRO A 1 98 ? 10.195 7.226 -10.115 1.00 95.44 98 PRO A C 1
ATOM 770 O O . PRO A 1 98 ? 9.326 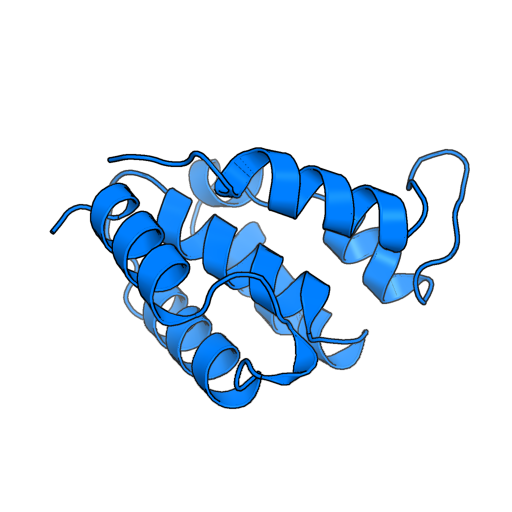6.372 -10.326 1.00 95.44 98 PRO A O 1
ATOM 773 N N . SER A 1 99 ? 11.443 6.891 -9.793 1.00 97.06 99 SER A N 1
ATOM 774 C CA . SER A 1 99 ? 11.822 5.489 -9.644 1.00 97.06 99 SER A CA 1
ATOM 775 C C . SER A 1 99 ? 10.994 4.809 -8.546 1.00 97.06 99 SER A C 1
ATOM 777 O O . SER A 1 99 ? 10.628 5.413 -7.532 1.00 97.06 99 SER A O 1
ATOM 779 N N . ARG A 1 100 ? 10.731 3.505 -8.696 1.00 97.75 100 ARG A N 1
ATOM 780 C CA . ARG A 1 100 ? 9.949 2.755 -7.698 1.00 97.75 100 ARG A CA 1
ATOM 781 C C . ARG A 1 100 ? 10.533 2.844 -6.286 1.00 97.75 100 ARG A C 1
ATOM 783 O O . ARG A 1 100 ? 9.785 2.933 -5.319 1.00 97.75 100 ARG A O 1
ATOM 790 N N . ASN A 1 101 ? 11.859 2.847 -6.164 1.00 97.69 101 ASN A N 1
ATOM 791 C CA . ASN A 1 101 ? 12.533 2.958 -4.870 1.00 97.69 101 ASN A CA 1
ATOM 792 C C . ASN A 1 101 ? 12.288 4.315 -4.202 1.00 97.69 101 ASN A C 1
ATOM 794 O O . ASN A 1 101 ? 12.162 4.375 -2.980 1.00 97.69 101 ASN A O 1
ATOM 798 N N . GLU A 1 102 ? 12.210 5.394 -4.981 1.00 97.94 102 GLU A N 1
ATOM 799 C CA . GLU A 1 102 ? 11.892 6.717 -4.446 1.00 97.94 102 GLU A CA 1
ATOM 800 C C . GLU A 1 102 ? 10.442 6.787 -3.987 1.00 97.94 102 GLU A C 1
ATOM 802 O O . GLU A 1 102 ? 10.201 7.193 -2.857 1.00 97.94 102 GLU A O 1
ATOM 807 N N . LEU A 1 103 ? 9.501 6.275 -4.783 1.00 98.25 103 LEU A N 1
ATOM 808 C CA . LEU A 1 103 ? 8.091 6.201 -4.388 1.00 98.25 103 LEU A CA 1
ATOM 809 C C . LEU A 1 103 ? 7.885 5.376 -3.106 1.00 98.25 103 LEU A C 1
ATOM 811 O O . LEU A 1 103 ? 7.094 5.753 -2.243 1.00 98.25 103 LEU A O 1
ATOM 815 N N . ILE A 1 104 ? 8.612 4.262 -2.952 1.00 98.44 104 ILE A N 1
ATOM 816 C CA . ILE A 1 104 ? 8.592 3.454 -1.723 1.00 98.44 104 ILE A CA 1
ATOM 817 C C . ILE A 1 104 ? 9.161 4.246 -0.541 1.00 98.44 104 ILE A C 1
ATOM 819 O O . ILE A 1 104 ? 8.583 4.225 0.546 1.00 98.44 104 ILE A O 1
ATOM 823 N N . ARG A 1 105 ? 10.280 4.954 -0.728 1.00 98.44 105 ARG A N 1
ATOM 824 C CA . ARG A 1 105 ? 10.863 5.801 0.320 1.00 98.44 105 ARG A CA 1
ATOM 825 C C . ARG A 1 105 ? 9.893 6.900 0.741 1.00 98.44 105 ARG A C 1
ATOM 827 O O . ARG A 1 105 ? 9.704 7.084 1.937 1.00 98.44 105 ARG A O 1
ATOM 834 N N . ASP A 1 106 ? 9.252 7.568 -0.209 1.00 98.06 106 ASP A N 1
ATOM 835 C CA . ASP A 1 106 ? 8.296 8.644 0.058 1.00 98.06 106 ASP A CA 1
ATOM 836 C C . ASP A 1 106 ? 7.066 8.115 0.815 1.00 98.06 106 ASP A C 1
ATOM 838 O O . ASP A 1 106 ? 6.603 8.738 1.773 1.00 98.06 106 ASP A O 1
ATOM 842 N N . PHE A 1 107 ? 6.588 6.915 0.464 1.00 98.38 107 PHE A N 1
ATOM 843 C CA . PHE A 1 107 ? 5.546 6.211 1.215 1.00 98.38 107 PHE A CA 1
ATOM 844 C C . PHE A 1 107 ? 5.975 5.911 2.662 1.00 98.38 107 PHE A C 1
ATOM 846 O O . PHE A 1 107 ? 5.229 6.201 3.600 1.00 98.38 107 PHE A O 1
ATOM 853 N N . ILE A 1 108 ? 7.179 5.365 2.868 1.00 98.50 108 ILE A N 1
ATOM 854 C CA . ILE A 1 108 ? 7.710 5.106 4.216 1.00 98.50 108 ILE A CA 1
ATOM 855 C C . ILE A 1 108 ? 7.843 6.416 4.992 1.00 98.50 108 ILE A C 1
ATOM 857 O O . ILE A 1 108 ? 7.435 6.485 6.147 1.00 98.50 108 ILE A O 1
ATOM 861 N N . ASP A 1 109 ? 8.396 7.459 4.377 1.00 98.31 109 ASP A N 1
ATOM 862 C CA . ASP A 1 109 ? 8.613 8.750 5.021 1.00 98.31 109 ASP A CA 1
ATOM 863 C C . ASP A 1 109 ? 7.301 9.409 5.449 1.00 98.31 109 ASP A C 1
ATOM 865 O O . ASP A 1 109 ? 7.257 10.022 6.517 1.00 98.31 109 ASP A O 1
ATOM 869 N N . TYR A 1 110 ? 6.227 9.220 4.678 1.00 97.44 110 TYR A N 1
ATOM 870 C CA . TYR A 1 110 ? 4.886 9.649 5.061 1.00 97.44 110 TYR A CA 1
ATOM 871 C C . TYR A 1 110 ? 4.365 8.900 6.301 1.00 97.44 110 TYR A C 1
ATOM 873 O O . TYR A 1 110 ? 3.801 9.520 7.204 1.00 97.44 110 TYR A O 1
ATOM 881 N N . TYR A 1 111 ? 4.560 7.577 6.374 1.00 98.19 111 TYR A N 1
ATOM 882 C CA . TYR A 1 111 ? 3.928 6.737 7.401 1.00 98.19 111 TYR A CA 1
ATOM 883 C C . TYR A 1 111 ? 4.787 6.418 8.633 1.00 98.19 111 TYR A C 1
ATOM 885 O O . TYR A 1 111 ? 4.238 6.022 9.662 1.00 98.19 111 TYR A O 1
ATOM 893 N N . LYS A 1 112 ? 6.112 6.585 8.581 1.00 96.44 112 LYS A N 1
ATOM 894 C CA . LYS A 1 112 ? 7.031 6.171 9.662 1.00 96.44 112 LYS A CA 1
ATOM 895 C C . LYS A 1 112 ? 6.753 6.843 11.008 1.00 96.44 112 LYS A C 1
ATOM 897 O O . LYS A 1 112 ? 6.948 6.222 12.049 1.00 96.44 112 LYS A O 1
ATOM 902 N N . ASP A 1 113 ? 6.264 8.080 10.977 1.00 95.19 113 ASP A N 1
ATOM 903 C CA . ASP A 1 113 ? 5.939 8.885 12.159 1.00 95.19 113 ASP A CA 1
ATOM 904 C C . ASP A 1 113 ? 4.426 9.128 12.302 1.00 95.19 113 ASP A C 1
ATOM 906 O O . ASP A 1 113 ? 3.996 9.962 13.105 1.00 95.19 113 ASP A O 1
ATOM 910 N N . PHE A 1 114 ? 3.609 8.402 11.530 1.00 96.06 114 PHE A N 1
ATOM 911 C CA . PHE A 1 114 ? 2.160 8.559 11.510 1.00 96.06 114 PHE A CA 1
ATOM 912 C C . PHE A 1 114 ? 1.541 8.215 12.871 1.00 96.06 114 PHE A C 1
ATOM 914 O O . PHE A 1 114 ? 1.814 7.159 13.445 1.00 96.06 114 PHE A O 1
ATOM 921 N N . LYS A 1 115 ? 0.702 9.120 13.388 1.00 93.75 115 LYS A N 1
ATOM 922 C CA . LYS A 1 115 ? 0.006 9.001 14.679 1.00 93.75 115 LYS A CA 1
ATOM 923 C C . LYS A 1 115 ? -1.407 9.555 14.556 1.00 93.75 115 LYS A C 1
ATOM 925 O O . LYS A 1 115 ? -1.583 10.641 14.004 1.00 93.75 115 LYS A O 1
ATOM 930 N N . ALA A 1 116 ? -2.378 8.824 15.097 1.00 89.56 116 ALA A N 1
ATOM 931 C CA . ALA A 1 116 ? -3.811 9.078 14.960 1.00 89.56 116 ALA A CA 1
ATOM 932 C C . ALA A 1 116 ? -4.564 8.932 16.288 1.00 89.56 116 ALA A C 1
ATOM 934 O O . ALA A 1 116 ? -4.121 8.130 17.139 1.00 89.56 116 ALA A O 1
#

pLDDT: mean 96.31, std 2.68, range [82.19, 98.69]

Secondary structure (DSSP, 8-state):
--HHHHHHHHHHHHTT-GGGS-HHHHHHHHHHHHHT--SS--HHHHHHHHHHHHH--GGGHHHHHHHHHHS-HHHHHHS-HHHHHHHHTTT---SSS--HHHHHHHHHHHHTT---